Protein AF-R1G740-F1 (afdb_monomer_lite)

pLDDT: mean 79.63, std 12.84, range [33.56, 96.5]

Sequence (161 aa):
MPPRLSTLFHLSPSFDPTHRFTTSSLLSPLSLGLARALIATYGVTTIIVSLALRHQSSAAQPSPAQSFSYFSTITWWGITSYHAFAALHTLAYARTGRAPLERWWAGLQVAHSVLWSTIAVFPLLVTVIFWGVQYKPGRLDSRLGAWSDVSAFSPPTQLSG

Structure (mmCIF, N/CA/C/O backbone):
data_AF-R1G740-F1
#
_entry.id   AF-R1G740-F1
#
loop_
_atom_site.group_PDB
_atom_site.id
_atom_site.type_symbol
_atom_site.label_atom_id
_atom_site.label_alt_id
_atom_site.label_comp_id
_atom_site.label_asym_id
_atom_site.label_entity_id
_atom_site.label_seq_id
_atom_site.pdbx_PDB_ins_code
_atom_site.Cartn_x
_atom_site.Cartn_y
_atom_site.Cartn_z
_atom_site.occupancy
_atom_site.B_iso_or_equiv
_atom_site.auth_seq_id
_atom_site.auth_comp_id
_atom_site.auth_asym_id
_atom_site.auth_atom_id
_atom_site.pdbx_PDB_model_num
ATOM 1 N N . MET A 1 1 ? -2.768 30.552 23.516 1.00 48.75 1 MET A N 1
ATOM 2 C CA . MET A 1 1 ? -2.861 29.075 23.469 1.00 48.75 1 MET A CA 1
ATOM 3 C C . MET A 1 1 ? -2.804 28.673 21.999 1.00 48.75 1 MET A C 1
ATOM 5 O O . MET A 1 1 ? -3.680 29.122 21.270 1.00 48.75 1 MET A O 1
ATOM 9 N N . PRO A 1 2 ? -1.766 27.968 21.516 1.00 49.03 2 PRO A N 1
ATOM 10 C CA . PRO A 1 2 ? -1.703 27.574 20.109 1.00 49.03 2 PRO A CA 1
ATOM 11 C C . PRO A 1 2 ? -2.857 26.609 19.779 1.00 49.03 2 PRO A C 1
ATOM 13 O O . PRO A 1 2 ? -3.200 25.773 20.623 1.00 49.03 2 PRO A O 1
ATOM 16 N N . PRO A 1 3 ? -3.483 26.715 18.592 1.00 55.47 3 PRO A N 1
ATOM 17 C CA . PRO A 1 3 ? -4.541 25.799 18.191 1.00 55.47 3 PRO A CA 1
ATOM 18 C C . PRO A 1 3 ? -3.983 24.375 18.125 1.00 55.47 3 PRO A C 1
ATOM 20 O O . PRO A 1 3 ? -2.905 24.133 17.579 1.00 55.47 3 PRO A O 1
ATOM 23 N N . ARG A 1 4 ? -4.707 23.414 18.707 1.00 67.94 4 ARG A N 1
ATOM 24 C CA . ARG A 1 4 ? -4.348 21.997 18.592 1.00 67.94 4 ARG A CA 1
ATOM 25 C C . ARG A 1 4 ? -4.417 21.604 17.115 1.00 67.94 4 ARG A C 1
ATOM 27 O O . ARG A 1 4 ? -5.372 21.959 16.429 1.00 67.94 4 ARG A O 1
ATOM 34 N N . LEU A 1 5 ? -3.436 20.840 16.633 1.00 63.12 5 LEU A N 1
ATOM 35 C CA . LEU A 1 5 ? -3.386 20.359 15.242 1.00 63.12 5 LEU A CA 1
ATOM 36 C C . LEU A 1 5 ? -4.685 19.649 14.812 1.00 63.12 5 LEU A C 1
ATOM 38 O O . LEU A 1 5 ? -5.082 19.738 13.658 1.00 63.12 5 LEU A O 1
ATOM 42 N N . SER A 1 6 ? -5.396 19.013 15.747 1.00 62.47 6 SER A N 1
ATOM 43 C CA . SER A 1 6 ? -6.717 18.417 15.514 1.00 62.47 6 SER A CA 1
ATOM 44 C C . SER A 1 6 ? -7.766 19.420 15.020 1.00 62.47 6 SER A C 1
ATOM 46 O O . SER A 1 6 ? -8.587 19.076 14.177 1.00 62.47 6 SER A O 1
ATOM 48 N N . THR A 1 7 ? -7.723 20.662 15.511 1.00 66.38 7 THR A N 1
ATOM 49 C CA . THR A 1 7 ? -8.636 21.744 15.118 1.00 66.38 7 THR A CA 1
ATOM 50 C C . THR A 1 7 ? -8.270 22.307 13.744 1.00 66.38 7 THR A C 1
ATOM 52 O O . THR A 1 7 ? -9.158 22.615 12.961 1.00 66.38 7 THR A O 1
ATOM 55 N N . LEU A 1 8 ? -6.971 22.379 13.424 1.00 67.88 8 LEU A N 1
ATOM 56 C CA . LEU A 1 8 ? -6.473 22.815 12.110 1.00 67.88 8 LEU A CA 1
ATOM 57 C C . LEU A 1 8 ? -6.883 21.864 10.977 1.00 67.88 8 LEU A C 1
ATOM 59 O O . LEU A 1 8 ? -7.208 22.315 9.885 1.00 67.88 8 LEU A O 1
ATOM 63 N N . PHE A 1 9 ? -6.889 20.556 11.238 1.00 68.00 9 PHE A N 1
ATOM 64 C CA . PHE A 1 9 ? -7.250 19.540 10.244 1.00 68.00 9 PHE A CA 1
ATOM 65 C C . PHE A 1 9 ? -8.724 19.109 10.297 1.00 68.00 9 PHE A C 1
ATOM 67 O O . PHE A 1 9 ? -9.076 18.119 9.661 1.00 68.00 9 PHE A O 1
ATOM 74 N N . HIS A 1 10 ? -9.582 19.820 11.045 1.00 65.56 10 HIS A N 1
ATOM 75 C CA . HIS A 1 10 ? -10.994 19.458 11.253 1.00 65.56 10 HIS A CA 1
ATOM 76 C C . HIS A 1 10 ? -11.197 17.973 11.615 1.00 65.56 10 HIS A C 1
ATOM 78 O O . HIS A 1 10 ? -12.155 17.335 11.176 1.00 65.56 10 HIS A O 1
ATOM 84 N N . LEU A 1 11 ? -10.287 17.396 12.404 1.00 63.34 11 LEU A N 1
ATOM 85 C CA . LEU A 1 11 ? -10.436 16.017 12.854 1.00 63.34 11 LEU A CA 1
ATOM 86 C C . LEU A 1 11 ? -11.570 15.964 13.881 1.00 63.34 11 LEU A C 1
ATOM 88 O O . LEU A 1 11 ? -11.556 16.697 14.873 1.00 63.34 11 LEU A O 1
ATOM 92 N N . SER A 1 12 ? -12.556 15.099 13.639 1.00 62.38 12 SER A N 1
ATOM 93 C CA . SER A 1 12 ? -13.617 14.806 14.601 1.00 62.38 12 SER A CA 1
ATOM 94 C C . SER A 1 12 ? -13.019 14.353 15.945 1.00 62.38 12 SER A C 1
ATOM 96 O O . SER A 1 12 ? -11.930 13.775 15.966 1.00 62.38 12 SER A O 1
ATOM 98 N N . PRO A 1 13 ? -13.709 14.579 17.080 1.00 65.12 13 PRO A N 1
ATOM 99 C CA . PRO A 1 13 ? -13.201 14.214 18.407 1.00 65.12 13 PRO A CA 1
ATOM 100 C C . PRO A 1 13 ? -12.891 12.715 18.561 1.00 65.12 13 PRO A C 1
ATOM 102 O O . PRO A 1 13 ? -12.066 12.352 19.396 1.00 65.12 13 PRO A O 1
ATOM 105 N N . SER A 1 14 ? -13.495 11.857 17.733 1.00 70.88 14 SER A N 1
ATOM 106 C CA . SER A 1 14 ? -13.063 10.480 17.496 1.00 70.88 14 SER A CA 1
ATOM 107 C C . SER A 1 14 ? -12.552 10.328 16.060 1.00 70.88 14 SER A C 1
ATOM 109 O O . SER A 1 14 ? -13.261 10.600 15.091 1.00 70.88 14 SER A O 1
ATOM 111 N N . PHE A 1 15 ? -11.301 9.898 15.911 1.00 76.06 15 PHE A N 1
ATOM 112 C CA . PHE A 1 15 ? -10.733 9.550 14.613 1.00 76.06 15 PHE A CA 1
ATOM 113 C C . PHE A 1 15 ? -11.274 8.187 14.147 1.00 76.06 15 PHE A C 1
ATOM 115 O O . PHE A 1 15 ? -11.221 7.227 14.907 1.00 76.06 15 PHE A O 1
ATOM 122 N N . ASP A 1 16 ? -11.770 8.113 12.906 1.00 78.88 16 ASP A N 1
ATOM 123 C CA . ASP A 1 16 ? -12.329 6.904 12.264 1.00 78.88 16 ASP A CA 1
ATOM 124 C C . ASP A 1 16 ? -13.370 6.127 13.111 1.00 78.88 16 ASP A C 1
ATOM 126 O O . ASP A 1 16 ? -13.158 4.958 13.441 1.00 78.88 16 ASP A O 1
ATOM 130 N N . PRO A 1 17 ? -14.534 6.726 13.435 1.00 80.25 17 PRO A N 1
ATOM 131 C CA . PRO A 1 17 ? -15.569 6.066 14.243 1.00 80.25 17 PRO A CA 1
ATOM 132 C C . PRO A 1 17 ? -16.180 4.823 13.576 1.00 80.25 17 PRO A C 1
ATOM 134 O O . PRO A 1 17 ? -16.803 4.005 14.244 1.00 80.25 17 PRO A O 1
ATOM 137 N N . THR A 1 18 ? -16.019 4.681 12.260 1.00 83.25 18 THR A N 1
ATOM 138 C CA . THR A 1 18 ? -16.522 3.546 11.474 1.00 83.25 18 THR A CA 1
ATOM 139 C C . THR A 1 18 ? -15.485 2.440 11.277 1.00 83.25 18 THR A C 1
ATOM 141 O O . THR A 1 18 ? -15.773 1.467 10.586 1.00 83.25 18 THR A O 1
ATOM 144 N N . HIS A 1 19 ? -14.272 2.584 11.827 1.00 83.12 19 HIS A N 1
ATOM 145 C CA . HIS A 1 19 ? -13.147 1.663 11.621 1.00 83.12 19 HIS A CA 1
ATOM 146 C C . HIS A 1 19 ? -12.897 1.319 10.140 1.00 83.12 19 HIS A C 1
ATOM 148 O O . HIS A 1 19 ? -12.537 0.186 9.794 1.00 83.12 19 HIS A O 1
ATOM 154 N N . ARG A 1 20 ? -13.094 2.287 9.237 1.00 85.56 20 ARG A N 1
ATOM 155 C CA . ARG A 1 20 ? -13.016 2.077 7.780 1.00 85.56 20 ARG A CA 1
ATOM 156 C C . ARG A 1 20 ? -11.620 1.655 7.341 1.00 85.56 20 ARG A C 1
ATOM 158 O O . ARG A 1 20 ? -11.451 1.012 6.309 1.00 85.56 20 ARG A O 1
ATOM 165 N N . PHE A 1 21 ? -10.603 2.037 8.112 1.00 83.75 21 PHE A N 1
ATOM 166 C CA . PHE A 1 21 ? -9.227 1.702 7.785 1.00 83.75 21 PHE A CA 1
ATOM 167 C C . PHE A 1 21 ? -8.867 0.270 8.165 1.00 83.75 21 PHE A C 1
ATOM 169 O O . PHE A 1 21 ? -7.914 -0.252 7.597 1.00 83.75 21 PHE A O 1
ATOM 176 N N . THR A 1 22 ? -9.599 -0.390 9.065 1.00 85.50 22 THR A N 1
ATOM 177 C CA . THR A 1 22 ? -9.276 -1.738 9.577 1.00 85.50 22 THR A CA 1
ATOM 178 C C . THR A 1 22 ? -10.352 -2.783 9.295 1.00 85.50 22 THR A C 1
ATOM 180 O O . THR A 1 22 ? -10.137 -3.959 9.582 1.00 85.50 22 THR A O 1
ATOM 183 N N . THR A 1 23 ? -11.488 -2.392 8.721 1.00 86.25 23 THR A N 1
ATOM 184 C CA . THR A 1 23 ? -12.607 -3.294 8.422 1.00 86.25 23 THR A CA 1
ATOM 185 C C . THR A 1 23 ? -12.948 -3.297 6.933 1.00 86.25 23 THR A C 1
ATOM 187 O O . THR A 1 23 ? -12.576 -2.397 6.181 1.00 86.25 23 THR A O 1
ATOM 190 N N . SER A 1 24 ? -13.610 -4.361 6.484 1.00 85.31 24 SER A N 1
ATOM 191 C CA . SER A 1 24 ? -14.098 -4.531 5.116 1.00 85.31 24 SER A CA 1
ATOM 192 C C . SER A 1 24 ? -15.480 -5.174 5.168 1.00 85.31 24 SER A C 1
ATOM 194 O O . SER A 1 24 ? -15.753 -5.972 6.062 1.00 85.31 24 SER A O 1
ATOM 196 N N . SER A 1 25 ? -16.340 -4.851 4.202 1.00 85.88 25 SER A N 1
ATOM 197 C CA . SER A 1 25 ? -17.628 -5.530 4.025 1.00 85.88 25 SER A CA 1
ATOM 198 C C . SER A 1 25 ? -17.480 -6.959 3.494 1.00 85.88 25 SER A C 1
ATOM 200 O O . SER A 1 25 ? -18.387 -7.765 3.670 1.00 85.88 25 SER A O 1
ATOM 202 N N . LEU A 1 26 ? -16.353 -7.271 2.842 1.00 87.50 26 LEU A N 1
ATOM 203 C CA . LEU A 1 26 ? -16.119 -8.550 2.170 1.00 87.50 26 LEU A CA 1
ATOM 204 C C . LEU A 1 26 ? -15.209 -9.487 2.973 1.00 87.50 26 LEU A C 1
ATOM 206 O O . LEU A 1 26 ? -15.401 -10.699 2.963 1.00 87.50 26 LEU A O 1
ATOM 210 N N . LEU A 1 27 ? -14.193 -8.936 3.641 1.00 86.56 27 LEU A N 1
ATOM 211 C CA . LEU A 1 27 ? -13.167 -9.713 4.332 1.00 86.56 27 LEU A CA 1
ATOM 212 C C . LEU A 1 27 ? -13.256 -9.532 5.843 1.00 86.56 27 LEU A C 1
ATOM 214 O O . LEU A 1 27 ? -13.382 -8.413 6.339 1.00 86.56 27 LEU A O 1
ATOM 218 N N . SER A 1 28 ? -13.074 -10.634 6.578 1.00 91.06 28 SER A N 1
ATOM 219 C CA . SER A 1 28 ? -12.869 -10.559 8.025 1.00 91.06 28 SER A CA 1
ATOM 220 C C . SER A 1 28 ? -11.626 -9.707 8.344 1.00 91.06 28 SER A C 1
ATOM 222 O O . SER A 1 28 ? -10.671 -9.708 7.556 1.00 91.06 28 SER A O 1
ATOM 224 N N . PRO A 1 29 ? -11.571 -9.019 9.501 1.00 89.25 29 PRO A N 1
ATOM 225 C CA . PRO A 1 29 ? -10.402 -8.227 9.880 1.00 89.25 29 PRO A CA 1
ATOM 226 C C . PRO A 1 29 ? -9.098 -9.034 9.863 1.00 89.25 29 PRO A C 1
ATOM 228 O O . PRO A 1 29 ? -8.069 -8.535 9.418 1.00 89.25 29 PRO A O 1
ATOM 231 N N . LEU A 1 30 ? -9.127 -10.310 10.263 1.00 90.69 30 LEU A N 1
ATOM 232 C CA . LEU A 1 30 ? -7.941 -11.163 10.203 1.00 90.69 30 LEU A CA 1
ATOM 233 C C . LEU A 1 30 ? -7.487 -11.397 8.755 1.00 90.69 30 LEU A C 1
ATOM 235 O O . LEU A 1 30 ? -6.318 -11.178 8.439 1.00 90.69 30 LEU A O 1
ATOM 239 N N . SER A 1 31 ? -8.406 -11.788 7.868 1.00 92.44 31 SER A N 1
ATOM 240 C CA . SER A 1 31 ? -8.113 -12.022 6.447 1.00 92.44 31 SER A CA 1
ATOM 241 C C . SER A 1 31 ? -7.590 -10.756 5.765 1.00 92.44 31 SER A C 1
ATOM 243 O O . SER A 1 31 ? -6.607 -10.812 5.029 1.00 92.44 31 SER A O 1
ATOM 245 N N . LEU A 1 32 ? -8.200 -9.603 6.055 1.00 91.94 32 LEU A N 1
ATOM 246 C CA . LEU A 1 32 ? -7.760 -8.305 5.547 1.00 91.94 32 LEU A CA 1
ATOM 247 C C . LEU A 1 32 ? -6.353 -7.951 6.051 1.00 91.94 32 LEU A C 1
ATOM 249 O O . LEU A 1 32 ? -5.511 -7.496 5.276 1.00 91.94 32 LEU A O 1
ATOM 253 N N . GLY A 1 33 ? -6.084 -8.175 7.339 1.00 92.12 33 GLY A N 1
ATOM 254 C CA . GLY A 1 33 ? -4.777 -7.929 7.944 1.00 92.12 33 GLY A CA 1
ATOM 255 C C . GLY A 1 33 ? -3.680 -8.805 7.342 1.00 92.12 33 GLY A C 1
ATOM 256 O O . GLY A 1 33 ? -2.605 -8.297 7.024 1.00 92.12 33 GLY A O 1
ATOM 257 N N . LEU A 1 34 ? -3.966 -10.089 7.114 1.00 94.00 34 LEU A N 1
ATOM 258 C CA . LEU A 1 34 ? -3.044 -11.020 6.459 1.00 94.00 34 LEU A CA 1
ATOM 259 C C . LEU A 1 34 ? -2.805 -10.654 4.992 1.00 94.00 34 LEU A C 1
ATOM 261 O O . LEU A 1 34 ? -1.656 -10.633 4.563 1.00 94.00 34 LEU A O 1
ATOM 265 N N . ALA A 1 35 ? -3.845 -10.296 4.236 1.00 94.00 35 ALA A N 1
ATOM 266 C CA . ALA A 1 35 ? -3.692 -9.850 2.851 1.00 94.00 35 ALA A CA 1
ATOM 267 C C . ALA A 1 35 ? -2.791 -8.608 2.752 1.00 94.00 35 ALA A C 1
ATOM 269 O O . ALA A 1 35 ? -1.880 -8.552 1.927 1.00 94.00 35 ALA A O 1
ATOM 270 N N . ARG A 1 36 ? -2.988 -7.630 3.645 1.00 94.19 36 ARG A N 1
ATOM 271 C CA . ARG A 1 36 ? -2.126 -6.443 3.725 1.00 94.19 36 ARG A CA 1
ATOM 272 C C . ARG A 1 36 ? -0.691 -6.805 4.105 1.00 94.19 36 ARG A C 1
ATOM 274 O O . ARG A 1 36 ? 0.231 -6.250 3.516 1.00 94.19 36 ARG A O 1
ATOM 281 N N . ALA A 1 37 ? -0.503 -7.741 5.036 1.00 95.38 37 ALA A N 1
ATOM 282 C CA . ALA A 1 37 ? 0.823 -8.221 5.416 1.00 95.38 37 ALA A CA 1
ATOM 283 C C . ALA A 1 37 ? 1.533 -8.900 4.237 1.00 95.38 37 ALA A C 1
ATOM 285 O O . ALA A 1 37 ? 2.688 -8.587 3.978 1.00 95.38 37 ALA A O 1
ATOM 286 N N . LEU A 1 38 ? 0.836 -9.750 3.477 1.00 96.50 38 LEU A N 1
ATOM 287 C CA . LEU A 1 38 ? 1.381 -10.407 2.284 1.00 96.50 38 LEU A CA 1
ATOM 288 C C . LEU A 1 38 ? 1.833 -9.391 1.228 1.00 96.50 38 LEU A C 1
ATOM 290 O O . LEU A 1 38 ? 2.945 -9.501 0.712 1.00 96.50 38 LEU A O 1
ATOM 294 N N . ILE A 1 39 ? 1.009 -8.375 0.948 1.00 92.62 39 ILE A N 1
ATOM 295 C CA . ILE A 1 39 ? 1.363 -7.293 0.015 1.00 92.62 39 ILE A CA 1
ATOM 296 C C . ILE A 1 39 ? 2.589 -6.525 0.522 1.00 92.62 39 ILE A C 1
ATOM 298 O O . ILE A 1 39 ? 3.512 -6.264 -0.248 1.00 92.62 39 ILE A O 1
ATOM 302 N N . ALA A 1 40 ? 2.634 -6.195 1.815 1.00 95.12 40 ALA A N 1
ATOM 303 C CA . ALA A 1 40 ? 3.774 -5.505 2.413 1.00 95.12 40 ALA A CA 1
ATOM 304 C C . ALA A 1 40 ? 5.060 -6.338 2.322 1.00 95.12 40 ALA A C 1
ATOM 306 O O . ALA A 1 40 ? 6.100 -5.816 1.924 1.00 95.12 40 ALA A O 1
ATOM 307 N N . THR A 1 41 ? 4.991 -7.634 2.638 1.00 96.31 41 THR A N 1
ATOM 308 C CA . THR A 1 41 ? 6.124 -8.558 2.512 1.00 96.31 41 THR A CA 1
ATOM 309 C C . THR A 1 41 ? 6.621 -8.603 1.074 1.00 96.31 41 THR A C 1
ATOM 311 O O . THR A 1 41 ? 7.813 -8.420 0.846 1.00 96.31 41 THR A O 1
ATOM 314 N N . TYR A 1 42 ? 5.722 -8.755 0.102 1.00 93.3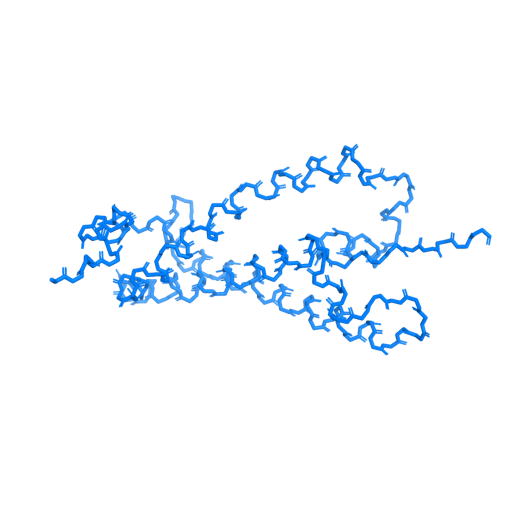8 42 TYR A N 1
ATOM 315 C CA . TYR A 1 42 ? 6.081 -8.725 -1.314 1.00 93.38 42 TYR A CA 1
ATOM 316 C C . TYR A 1 42 ? 6.744 -7.403 -1.730 1.00 93.38 42 TYR A C 1
ATOM 318 O O . TYR A 1 42 ? 7.764 -7.410 -2.426 1.00 93.38 42 TYR A O 1
ATOM 326 N N . GLY A 1 43 ? 6.204 -6.270 -1.275 1.00 92.62 43 GLY A N 1
ATOM 327 C CA . GLY A 1 43 ? 6.765 -4.943 -1.527 1.00 92.62 43 GLY A CA 1
ATOM 328 C C . GLY A 1 43 ? 8.188 -4.797 -0.985 1.00 92.62 43 GLY A C 1
ATOM 329 O O . GLY A 1 43 ? 9.088 -4.388 -1.721 1.00 92.62 43 GLY A O 1
ATOM 330 N N . VAL A 1 44 ? 8.419 -5.220 0.262 1.00 93.81 44 VAL A N 1
ATOM 331 C CA . VAL A 1 44 ? 9.748 -5.219 0.898 1.00 93.81 44 VAL A CA 1
ATOM 332 C C . VAL A 1 44 ? 10.714 -6.149 0.164 1.00 93.81 44 VAL A C 1
ATOM 334 O O . VAL A 1 44 ? 11.829 -5.737 -0.154 1.00 93.81 44 VAL A O 1
ATOM 337 N N . THR A 1 45 ? 10.294 -7.376 -0.160 1.00 93.25 45 THR A N 1
ATOM 338 C CA . THR A 1 45 ? 11.112 -8.314 -0.943 1.00 93.25 45 THR A CA 1
ATOM 339 C C . THR A 1 45 ? 11.504 -7.703 -2.284 1.00 93.25 45 THR A C 1
ATOM 341 O O . THR A 1 45 ? 12.669 -7.760 -2.663 1.00 93.25 45 THR A O 1
ATOM 344 N N . THR A 1 46 ? 10.568 -7.050 -2.970 1.00 90.12 46 THR A N 1
ATOM 345 C CA . THR A 1 46 ? 10.827 -6.373 -4.245 1.00 90.12 46 THR A CA 1
ATOM 346 C C . THR A 1 46 ? 11.848 -5.247 -4.097 1.00 90.12 46 THR A C 1
ATOM 348 O O . THR A 1 46 ? 12.747 -5.144 -4.931 1.00 90.12 46 THR A O 1
ATOM 351 N N . ILE A 1 47 ? 11.761 -4.433 -3.039 1.00 89.00 47 ILE A N 1
ATOM 352 C CA . ILE A 1 47 ? 12.739 -3.369 -2.756 1.00 89.00 47 ILE A CA 1
ATOM 353 C C . ILE A 1 47 ? 14.139 -3.966 -2.573 1.00 89.00 47 ILE A C 1
ATOM 355 O O . ILE A 1 47 ? 15.092 -3.499 -3.199 1.00 89.00 47 ILE A O 1
ATOM 359 N N . ILE A 1 48 ? 14.259 -5.022 -1.761 1.00 89.56 48 ILE A N 1
ATOM 360 C CA . ILE A 1 48 ? 15.538 -5.689 -1.480 1.00 89.56 48 ILE A CA 1
ATOM 361 C C . ILE A 1 48 ? 16.120 -6.305 -2.755 1.00 89.56 48 ILE A C 1
ATOM 363 O O . ILE A 1 48 ? 17.276 -6.048 -3.087 1.00 89.56 48 ILE A O 1
ATOM 367 N N . VAL A 1 49 ? 15.319 -7.075 -3.498 1.00 87.00 49 VAL A N 1
ATOM 368 C CA . VAL A 1 49 ? 15.742 -7.715 -4.753 1.00 87.00 49 VAL A CA 1
ATOM 369 C C . VAL A 1 49 ? 16.154 -6.661 -5.779 1.00 87.00 49 VAL A C 1
ATOM 371 O O . VAL A 1 49 ? 17.216 -6.778 -6.383 1.00 87.00 49 VAL A O 1
ATOM 374 N N . SER A 1 50 ? 15.376 -5.589 -5.928 1.00 82.12 50 SER A N 1
ATOM 375 C CA . SER A 1 50 ? 15.690 -4.490 -6.848 1.00 82.12 50 SER A CA 1
ATOM 376 C C . SER A 1 50 ? 17.008 -3.805 -6.497 1.00 82.12 50 SER A C 1
ATOM 378 O O . SER A 1 50 ? 17.789 -3.481 -7.390 1.00 82.12 50 SER A O 1
ATOM 380 N N . LEU A 1 51 ? 17.283 -3.583 -5.210 1.00 81.75 51 LEU A N 1
ATOM 381 C CA . LEU A 1 51 ? 18.543 -2.991 -4.766 1.00 81.75 51 LEU A CA 1
ATOM 382 C C . LEU A 1 51 ? 19.726 -3.946 -4.999 1.00 81.75 51 LEU A C 1
ATOM 384 O O . LEU A 1 51 ? 20.773 -3.518 -5.487 1.00 81.75 51 LEU A O 1
ATOM 388 N N . ALA A 1 52 ? 19.541 -5.239 -4.724 1.00 83.25 52 ALA A N 1
ATOM 389 C CA . ALA A 1 52 ? 20.556 -6.268 -4.941 1.00 83.25 52 ALA A CA 1
ATOM 390 C C . ALA A 1 52 ? 20.907 -6.449 -6.429 1.00 83.25 52 ALA A C 1
ATOM 392 O O . ALA A 1 52 ? 22.082 -6.602 -6.768 1.00 83.25 52 ALA A O 1
ATOM 393 N N . LEU A 1 53 ? 19.916 -6.402 -7.325 1.00 79.19 53 LEU A N 1
ATOM 394 C CA . LEU A 1 53 ? 20.131 -6.484 -8.776 1.00 79.19 53 LEU A CA 1
ATOM 395 C C . LEU A 1 53 ? 20.864 -5.248 -9.320 1.00 79.19 53 LEU A C 1
ATOM 397 O O . LEU A 1 53 ? 21.726 -5.376 -10.191 1.00 79.19 53 LEU A O 1
ATOM 401 N N . ARG A 1 54 ? 20.587 -4.053 -8.775 1.00 74.62 54 ARG A N 1
ATOM 402 C CA . ARG A 1 54 ? 21.314 -2.818 -9.132 1.00 74.62 54 ARG A CA 1
ATOM 403 C C . ARG A 1 54 ? 22.780 -2.889 -8.736 1.00 74.62 54 ARG A C 1
ATOM 405 O O . ARG A 1 54 ? 23.627 -2.518 -9.534 1.00 74.62 54 ARG A O 1
ATOM 412 N N . HIS A 1 55 ? 23.072 -3.393 -7.538 1.00 72.12 55 HIS A N 1
ATOM 413 C CA . HIS A 1 55 ? 24.445 -3.525 -7.049 1.00 72.12 55 HIS A CA 1
ATOM 414 C C . HIS A 1 55 ? 25.301 -4.462 -7.920 1.00 72.12 55 HIS A C 1
ATOM 416 O O . HIS A 1 55 ? 26.499 -4.249 -8.067 1.00 72.12 55 HIS A O 1
ATOM 422 N N . GLN A 1 56 ? 24.697 -5.499 -8.507 1.00 72.31 56 GLN A N 1
ATOM 423 C CA . GLN A 1 56 ? 25.392 -6.460 -9.374 1.00 72.31 56 GLN A CA 1
ATOM 424 C C . GLN A 1 56 ? 25.594 -5.954 -10.812 1.00 72.31 56 GLN A C 1
ATOM 426 O O . GLN A 1 56 ? 26.413 -6.500 -11.546 1.00 72.31 56 GLN A O 1
ATOM 431 N N . SER A 1 57 ? 24.860 -4.920 -11.227 1.00 68.19 57 SER A N 1
ATOM 432 C CA . SER A 1 57 ? 24.902 -4.399 -12.594 1.00 68.19 57 SER A CA 1
ATOM 433 C C . SER A 1 57 ? 26.021 -3.361 -12.735 1.00 68.19 57 SER A C 1
ATOM 435 O O . SER A 1 57 ? 25.915 -2.257 -12.212 1.00 68.19 57 SER A O 1
ATOM 437 N N . SER A 1 58 ? 27.089 -3.681 -13.471 1.00 56.25 58 SER A N 1
ATOM 438 C CA . SER A 1 58 ? 28.274 -2.816 -13.647 1.00 56.25 58 SER A CA 1
ATOM 439 C C . SER A 1 58 ? 28.068 -1.608 -14.582 1.00 56.25 58 SER A C 1
ATOM 441 O O . SER A 1 58 ? 29.019 -0.878 -14.848 1.00 56.25 58 SER A O 1
ATOM 443 N N . ALA A 1 59 ? 26.859 -1.393 -15.115 1.00 56.69 59 ALA A N 1
ATOM 444 C CA . ALA A 1 59 ? 26.589 -0.396 -16.152 1.00 56.69 59 ALA A CA 1
ATOM 445 C C . ALA A 1 59 ? 25.286 0.389 -15.916 1.00 56.69 59 ALA A C 1
ATOM 447 O O . ALA A 1 59 ? 24.265 -0.189 -15.550 1.00 56.69 59 ALA A O 1
ATOM 448 N N . ALA A 1 60 ? 25.348 1.702 -16.184 1.00 60.03 60 ALA A N 1
ATOM 449 C CA . ALA A 1 60 ? 24.266 2.650 -16.509 1.00 60.03 60 ALA A CA 1
ATOM 450 C C . ALA A 1 60 ? 22.998 2.704 -15.625 1.00 60.03 60 ALA A C 1
ATOM 452 O O . ALA A 1 60 ? 22.025 3.358 -16.004 1.00 60.03 60 ALA A O 1
ATOM 453 N N . GLN A 1 61 ? 22.978 2.069 -14.452 1.00 67.19 61 GLN A N 1
ATOM 454 C CA . GLN A 1 61 ? 21.837 2.163 -13.545 1.00 67.19 61 GLN A CA 1
ATOM 455 C C . GLN A 1 61 ? 21.879 3.467 -12.738 1.00 67.19 61 GLN A C 1
ATOM 457 O O . GLN A 1 61 ? 22.941 3.828 -12.224 1.00 67.19 61 GLN A O 1
ATOM 462 N N . PRO A 1 62 ? 20.740 4.169 -12.573 1.00 68.12 62 PRO A N 1
ATOM 463 C CA . PRO A 1 62 ? 20.679 5.326 -11.699 1.00 68.12 62 PRO A CA 1
ATOM 464 C C . PRO A 1 62 ? 21.053 4.900 -10.279 1.00 68.12 62 PRO A C 1
ATOM 466 O O . PRO A 1 62 ? 20.626 3.843 -9.796 1.00 68.12 62 PRO A O 1
ATOM 469 N N . SER A 1 63 ? 21.837 5.738 -9.603 1.00 74.81 63 SER A N 1
ATOM 470 C CA . SER A 1 63 ? 22.196 5.532 -8.202 1.00 74.81 63 SER A CA 1
ATOM 471 C C . SER A 1 63 ? 20.934 5.381 -7.336 1.00 74.81 63 SER A C 1
ATOM 473 O O . SER A 1 63 ? 19.846 5.827 -7.730 1.00 74.81 63 SER A O 1
ATOM 475 N N . PRO A 1 64 ? 21.028 4.785 -6.132 1.00 73.94 64 PRO A N 1
ATOM 476 C CA . PRO A 1 64 ? 19.882 4.695 -5.229 1.00 73.94 64 PRO A CA 1
ATOM 477 C C . PRO A 1 64 ? 19.213 6.055 -4.994 1.00 73.94 64 PRO A C 1
ATOM 479 O O . PRO A 1 64 ? 17.991 6.144 -5.024 1.00 73.94 64 PRO A O 1
ATOM 482 N N . ALA A 1 65 ? 20.005 7.125 -4.867 1.00 77.31 65 ALA A N 1
ATOM 483 C CA . ALA A 1 65 ? 19.503 8.490 -4.727 1.00 77.31 65 ALA A CA 1
ATOM 484 C C . ALA A 1 65 ? 18.757 8.978 -5.982 1.00 77.31 65 ALA A C 1
ATOM 486 O O . ALA A 1 65 ? 17.646 9.488 -5.870 1.00 77.31 65 ALA A O 1
ATOM 487 N N . GLN A 1 66 ? 19.316 8.766 -7.179 1.00 79.12 66 GLN A N 1
ATOM 488 C CA . GLN A 1 66 ? 18.657 9.123 -8.445 1.00 79.12 66 GLN A CA 1
ATOM 489 C C . GLN A 1 66 ? 17.353 8.344 -8.656 1.00 79.12 66 GLN A C 1
ATOM 491 O O . GLN A 1 66 ? 16.402 8.852 -9.244 1.00 79.12 66 GLN A O 1
ATOM 496 N N . SER A 1 67 ? 17.278 7.118 -8.135 1.00 76.69 67 SER A N 1
ATOM 497 C CA . SER A 1 67 ? 16.089 6.278 -8.266 1.00 76.69 67 SER A CA 1
ATOM 498 C C . SER A 1 67 ? 14.866 6.858 -7.542 1.00 76.69 67 SER A C 1
ATOM 500 O O . SER A 1 67 ? 13.742 6.604 -7.975 1.00 76.69 67 SER A O 1
ATOM 502 N N . PHE A 1 68 ? 15.059 7.665 -6.490 1.00 80.94 68 PHE A N 1
ATOM 503 C CA . PHE A 1 68 ? 13.968 8.345 -5.776 1.00 80.94 68 PHE A CA 1
ATOM 504 C C . PHE A 1 68 ? 13.312 9.472 -6.584 1.00 80.94 68 PHE A C 1
ATOM 506 O O . PHE A 1 68 ? 12.213 9.896 -6.242 1.00 80.94 68 PHE A O 1
ATOM 513 N N . SER A 1 69 ? 13.930 9.936 -7.672 1.00 82.31 69 SER A N 1
ATOM 514 C CA . SER A 1 69 ? 13.295 10.905 -8.573 1.00 82.31 69 SER A CA 1
ATOM 515 C C . SER A 1 69 ? 12.215 10.270 -9.454 1.00 82.31 69 SER A C 1
ATOM 517 O O . SER A 1 69 ? 11.360 10.983 -9.978 1.00 82.31 69 SER A O 1
ATOM 519 N N . TYR A 1 70 ? 12.210 8.941 -9.614 1.00 78.50 70 TYR A N 1
ATOM 520 C CA . TYR A 1 70 ? 11.160 8.261 -10.366 1.00 78.50 70 TYR A CA 1
ATOM 521 C C . TYR A 1 70 ? 9.899 8.109 -9.525 1.00 78.50 70 TYR A C 1
ATOM 523 O O . TYR A 1 70 ? 9.914 7.508 -8.448 1.00 78.50 70 TYR A O 1
ATOM 531 N N . PHE A 1 71 ? 8.783 8.567 -10.089 1.00 76.81 71 PHE A N 1
ATOM 532 C CA . PHE A 1 71 ? 7.459 8.449 -9.486 1.00 76.81 71 PHE A CA 1
ATOM 533 C C . PHE A 1 71 ? 7.119 7.009 -9.069 1.00 76.81 71 PHE A C 1
ATOM 535 O O . PHE A 1 71 ? 6.580 6.790 -7.984 1.00 76.81 71 PHE A O 1
ATOM 542 N N . SER A 1 72 ? 7.483 6.017 -9.885 1.00 78.19 72 SER A N 1
ATOM 543 C CA . SER A 1 72 ? 7.231 4.606 -9.581 1.00 78.19 72 SER A CA 1
ATOM 544 C C . SER A 1 72 ? 7.974 4.141 -8.329 1.00 78.19 72 SER A C 1
ATOM 546 O O . SER A 1 72 ? 7.386 3.442 -7.509 1.00 78.19 72 SER A O 1
ATOM 548 N N . THR A 1 73 ? 9.223 4.579 -8.126 1.00 82.25 73 THR A N 1
ATOM 549 C CA . THR A 1 73 ? 10.012 4.226 -6.937 1.00 82.25 73 THR A CA 1
ATOM 550 C C . THR A 1 73 ? 9.354 4.770 -5.673 1.00 82.25 73 THR A C 1
ATOM 552 O O . THR A 1 73 ? 9.061 4.005 -4.757 1.00 82.25 73 THR A O 1
ATOM 555 N N . ILE A 1 74 ? 9.074 6.077 -5.615 1.00 83.00 74 ILE A N 1
ATOM 556 C CA . ILE A 1 74 ? 8.454 6.690 -4.426 1.00 83.00 74 ILE A CA 1
ATOM 557 C C . ILE A 1 74 ? 7.049 6.140 -4.165 1.00 83.00 74 ILE A C 1
ATOM 559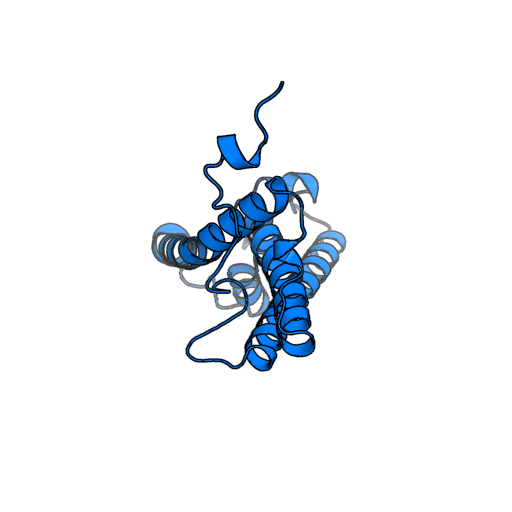 O O . ILE A 1 74 ? 6.682 5.915 -3.012 1.00 83.00 74 ILE A O 1
ATOM 563 N N . THR A 1 75 ? 6.291 5.844 -5.223 1.00 83.94 75 THR A N 1
ATOM 564 C CA . THR A 1 75 ? 4.971 5.212 -5.115 1.00 83.94 75 THR A CA 1
ATOM 565 C C . THR A 1 75 ? 5.080 3.817 -4.516 1.00 83.94 75 THR A C 1
ATOM 567 O O . THR A 1 75 ? 4.321 3.483 -3.608 1.00 83.94 75 THR A O 1
ATOM 570 N N . TRP A 1 76 ? 6.056 3.021 -4.951 1.00 86.12 76 TRP A N 1
ATOM 571 C CA . TRP A 1 76 ? 6.270 1.676 -4.424 1.00 86.12 76 TRP A CA 1
ATOM 572 C C . TRP A 1 76 ? 6.623 1.672 -2.938 1.00 86.12 76 TRP A C 1
ATOM 574 O O . TRP A 1 76 ? 6.044 0.911 -2.157 1.00 86.12 76 TRP A O 1
ATOM 584 N N . TRP A 1 77 ? 7.518 2.573 -2.524 1.00 87.88 77 TRP A N 1
ATOM 585 C CA . TRP A 1 77 ? 7.842 2.790 -1.112 1.00 87.88 77 TRP A CA 1
ATOM 586 C C . TRP A 1 77 ? 6.613 3.208 -0.300 1.00 87.88 77 TRP A C 1
ATOM 588 O O . TRP A 1 77 ? 6.400 2.687 0.799 1.00 87.88 77 TRP A O 1
ATOM 598 N N . GLY A 1 78 ? 5.784 4.102 -0.847 1.00 87.19 78 GLY A N 1
ATOM 599 C CA . GLY A 1 78 ? 4.547 4.567 -0.219 1.00 87.19 78 GLY A CA 1
ATOM 600 C C . GLY A 1 78 ? 3.524 3.447 -0.014 1.00 87.19 78 GLY A C 1
ATOM 601 O O . GLY A 1 78 ? 3.060 3.240 1.108 1.00 87.19 78 GLY A O 1
ATOM 602 N N . ILE A 1 79 ? 3.222 2.684 -1.070 1.00 88.31 79 ILE A N 1
ATOM 603 C CA . ILE A 1 79 ? 2.283 1.550 -1.035 1.00 88.31 79 ILE A CA 1
ATOM 604 C C . ILE A 1 79 ? 2.769 0.479 -0.054 1.00 88.31 79 ILE A C 1
ATOM 606 O O . ILE A 1 79 ? 2.000 0.019 0.793 1.00 88.31 79 ILE A O 1
ATOM 610 N N . THR A 1 80 ? 4.053 0.119 -0.127 1.00 91.31 80 THR A N 1
ATOM 611 C CA . THR A 1 80 ? 4.659 -0.886 0.759 1.00 91.31 80 THR A CA 1
ATOM 612 C C . THR A 1 80 ? 4.562 -0.457 2.223 1.00 91.31 80 THR A C 1
ATOM 614 O O . THR A 1 80 ? 4.081 -1.217 3.066 1.00 91.31 80 THR A O 1
ATOM 617 N N . SER A 1 81 ? 4.956 0.785 2.522 1.00 90.31 81 SER A N 1
ATOM 618 C CA . SER A 1 81 ? 4.890 1.345 3.877 1.00 90.31 81 SER A CA 1
ATOM 619 C C . SER A 1 81 ? 3.459 1.373 4.402 1.00 90.31 81 SER A C 1
ATOM 621 O O . SER A 1 81 ? 3.203 0.924 5.520 1.00 90.31 81 SER A O 1
ATOM 623 N N . TYR A 1 82 ? 2.505 1.843 3.596 1.00 91.19 82 TYR A N 1
ATOM 624 C CA . TYR A 1 82 ? 1.102 1.845 3.993 1.00 91.19 82 TYR A CA 1
ATOM 625 C C . TYR A 1 82 ? 0.609 0.443 4.321 1.00 91.19 82 TYR A C 1
ATOM 627 O O . TYR A 1 82 ? 0.025 0.257 5.384 1.00 91.19 82 TYR A O 1
ATOM 635 N N . HIS A 1 83 ? 0.835 -0.541 3.445 1.00 92.69 83 HIS A N 1
ATOM 636 C CA . HIS A 1 83 ? 0.335 -1.893 3.676 1.00 92.69 83 HIS A CA 1
ATOM 637 C C . HIS A 1 83 ? 0.943 -2.513 4.935 1.00 92.69 83 HIS A C 1
ATOM 639 O O . HIS A 1 83 ? 0.229 -3.212 5.652 1.00 92.69 83 HIS A O 1
ATOM 645 N N . ALA A 1 84 ? 2.197 -2.190 5.267 1.00 92.75 84 ALA A N 1
ATOM 646 C CA . ALA A 1 84 ? 2.817 -2.604 6.522 1.00 92.75 84 ALA A CA 1
ATOM 647 C C . ALA A 1 84 ? 2.093 -2.009 7.746 1.00 92.75 84 ALA A C 1
ATOM 649 O O . ALA A 1 84 ? 1.644 -2.752 8.622 1.00 92.75 84 ALA A O 1
ATOM 650 N N . PHE A 1 85 ? 1.902 -0.685 7.795 1.00 90.75 85 PHE A N 1
ATOM 651 C CA . PHE A 1 85 ? 1.191 -0.037 8.907 1.00 90.75 85 PHE A CA 1
ATOM 652 C C . PHE A 1 85 ? -0.280 -0.458 8.977 1.00 90.75 85 PHE A C 1
ATOM 654 O O . PHE A 1 85 ? -0.796 -0.782 10.046 1.00 90.75 85 PHE A O 1
ATOM 661 N N . ALA A 1 86 ? -0.954 -0.517 7.832 1.00 91.00 86 ALA A N 1
ATOM 662 C CA . ALA A 1 86 ? -2.334 -0.955 7.725 1.00 91.00 86 ALA A CA 1
ATOM 663 C C . ALA A 1 86 ? -2.490 -2.406 8.203 1.00 91.00 86 ALA A C 1
ATOM 665 O O . ALA A 1 86 ? -3.434 -2.691 8.940 1.00 91.00 86 ALA A O 1
ATOM 666 N N . ALA A 1 87 ? -1.566 -3.313 7.864 1.00 92.69 87 ALA A N 1
ATOM 667 C CA . ALA A 1 87 ? -1.556 -4.680 8.383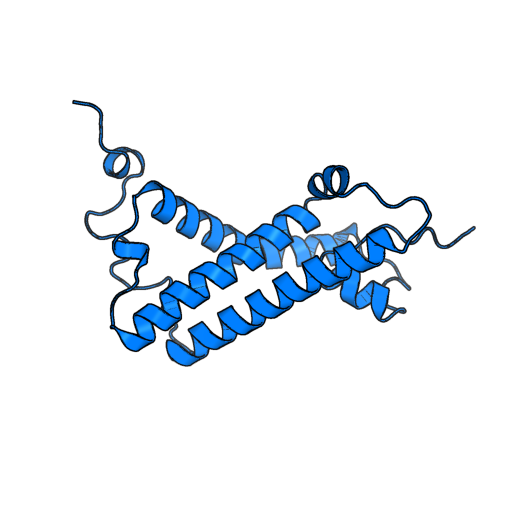 1.00 92.69 87 ALA A CA 1
ATOM 668 C C . ALA A 1 87 ? -1.417 -4.702 9.909 1.00 92.69 87 ALA A C 1
ATOM 670 O O . ALA A 1 87 ? -2.225 -5.344 10.578 1.00 92.69 87 ALA A O 1
ATOM 671 N N . LEU A 1 88 ? -0.463 -3.950 10.472 1.00 91.69 88 LEU A N 1
ATOM 672 C CA . LEU A 1 88 ? -0.277 -3.848 11.924 1.00 91.69 88 LEU A CA 1
ATOM 673 C C . LEU A 1 88 ? -1.552 -3.372 12.626 1.00 91.69 88 LEU A C 1
ATOM 675 O O . LEU A 1 88 ? -2.001 -4.003 13.583 1.00 91.69 88 LEU A O 1
ATOM 679 N N . HIS A 1 89 ? -2.173 -2.300 12.129 1.00 90.25 89 HIS A N 1
ATOM 680 C CA . HIS A 1 89 ? -3.402 -1.769 12.716 1.00 90.25 89 HIS A CA 1
ATOM 681 C C . HIS A 1 89 ? -4.573 -2.740 12.596 1.00 90.25 89 HIS A C 1
ATOM 683 O O . HIS A 1 89 ? -5.331 -2.909 13.549 1.00 90.25 89 HIS A O 1
ATOM 689 N N . THR A 1 90 ? -4.692 -3.412 11.455 1.00 90.69 90 THR A N 1
ATOM 690 C CA . THR A 1 90 ? -5.782 -4.358 11.192 1.00 90.69 90 THR A CA 1
ATOM 691 C C . THR A 1 90 ? -5.648 -5.616 12.037 1.00 90.69 90 THR A C 1
ATOM 693 O O . THR A 1 90 ? -6.626 -6.071 12.618 1.00 90.69 90 THR A O 1
ATOM 696 N N . LEU A 1 91 ? -4.437 -6.159 12.167 1.00 91.38 91 LEU A N 1
ATOM 697 C CA . LEU A 1 91 ? -4.177 -7.335 12.997 1.00 91.38 91 LEU A CA 1
ATOM 698 C C . LEU A 1 91 ? -4.297 -7.010 14.490 1.00 91.38 91 LEU A C 1
ATOM 700 O O . LEU A 1 91 ? -4.791 -7.831 15.259 1.00 91.38 91 LEU A O 1
ATOM 704 N N . ALA A 1 92 ? -3.883 -5.815 14.917 1.00 89.88 92 ALA A N 1
ATOM 705 C CA . ALA A 1 92 ? -4.120 -5.351 16.281 1.00 89.88 92 ALA A CA 1
ATOM 706 C C . ALA A 1 92 ? -5.622 -5.185 16.565 1.00 89.88 92 ALA A C 1
ATOM 708 O O . ALA A 1 92 ? -6.099 -5.646 17.605 1.00 89.88 92 ALA A O 1
ATOM 709 N N . TYR A 1 93 ? -6.375 -4.617 15.619 1.00 90.19 93 TYR A N 1
ATOM 710 C CA . TYR A 1 93 ? -7.831 -4.516 15.699 1.00 90.19 93 TYR A CA 1
ATOM 711 C C . TYR A 1 93 ? -8.490 -5.901 15.751 1.00 90.19 93 TYR A C 1
ATOM 713 O O . TYR A 1 93 ? -9.313 -6.145 16.624 1.00 90.19 93 TYR A O 1
ATOM 721 N N . ALA A 1 94 ? -8.063 -6.849 14.914 1.00 90.06 94 ALA A N 1
ATOM 722 C CA . ALA A 1 94 ? -8.583 -8.218 14.914 1.00 90.06 94 ALA A CA 1
ATOM 723 C C . ALA A 1 94 ? -8.384 -8.944 16.258 1.00 90.06 94 ALA A C 1
ATOM 725 O O . ALA A 1 94 ? -9.182 -9.808 16.606 1.00 90.06 94 ALA A O 1
ATOM 726 N N . ARG A 1 95 ? -7.335 -8.599 17.021 1.00 88.94 95 ARG A N 1
ATOM 727 C CA . ARG A 1 95 ? -7.056 -9.194 18.341 1.00 88.94 95 ARG A CA 1
ATOM 728 C C . ARG A 1 95 ? -7.729 -8.470 19.505 1.00 88.94 95 ARG A C 1
ATOM 730 O O . ARG A 1 95 ? -8.075 -9.109 20.488 1.00 88.94 95 ARG A O 1
ATOM 737 N N . THR A 1 96 ? -7.838 -7.145 19.435 1.00 87.44 96 THR A N 1
ATOM 738 C CA . THR A 1 96 ? -8.204 -6.300 20.592 1.00 87.44 96 THR A CA 1
ATOM 739 C C . THR A 1 96 ? -9.510 -5.527 20.417 1.00 87.44 96 THR A C 1
ATOM 741 O O . THR A 1 96 ? -9.970 -4.888 21.360 1.00 87.44 96 THR A O 1
ATOM 744 N N . GLY A 1 97 ? -10.088 -5.533 19.215 1.00 84.00 97 GLY A N 1
ATOM 745 C CA . GLY A 1 97 ? -11.263 -4.740 18.847 1.00 84.00 97 GLY A CA 1
ATOM 746 C C . GLY A 1 97 ? -11.009 -3.232 18.748 1.00 84.00 97 GLY A C 1
ATOM 747 O O . GLY A 1 97 ? -11.957 -2.475 18.571 1.00 84.00 97 GLY A O 1
ATOM 748 N N . ARG A 1 98 ? -9.758 -2.770 18.882 1.00 82.69 98 ARG A N 1
ATOM 749 C CA . ARG A 1 98 ? -9.389 -1.346 18.816 1.00 82.69 98 ARG A CA 1
ATOM 750 C C . ARG A 1 98 ? -8.181 -1.137 17.916 1.00 82.69 98 ARG A C 1
ATOM 752 O O . ARG A 1 98 ? -7.193 -1.868 18.018 1.00 82.69 98 ARG A O 1
ATOM 759 N N . ALA A 1 99 ? -8.238 -0.140 17.037 1.00 81.25 99 ALA A N 1
ATOM 760 C CA . ALA A 1 99 ? -7.130 0.146 16.138 1.00 81.25 99 ALA A CA 1
ATOM 761 C C . ALA A 1 99 ? -6.093 1.025 16.866 1.00 81.25 99 ALA A C 1
ATOM 763 O O . ALA A 1 99 ? -6.445 2.087 17.378 1.00 81.25 99 ALA A O 1
ATOM 764 N N . PRO A 1 100 ? -4.793 0.663 16.893 1.00 81.25 100 PRO A N 1
ATOM 765 C CA . PRO A 1 100 ? -3.761 1.484 17.537 1.00 81.25 100 PRO A CA 1
ATOM 766 C C . PRO A 1 100 ? -3.676 2.918 16.994 1.00 81.25 100 PRO A C 1
ATOM 768 O O . PRO A 1 100 ? -3.267 3.823 17.717 1.00 81.25 100 PRO A O 1
ATOM 771 N N . LEU A 1 101 ? -4.086 3.119 15.736 1.00 81.62 101 LEU A N 1
ATOM 772 C CA . LEU A 1 101 ? -4.091 4.408 15.045 1.00 81.62 101 LEU A CA 1
ATOM 773 C C . LEU A 1 101 ? -4.957 5.465 15.757 1.00 81.62 101 LEU A C 1
ATOM 775 O O . LEU A 1 101 ? -4.626 6.649 15.733 1.00 81.62 101 LEU A O 1
ATOM 779 N N . GLU A 1 102 ? -6.003 5.042 16.475 1.00 78.81 102 GLU A N 1
ATOM 780 C CA . GLU A 1 102 ? -6.868 5.922 17.279 1.00 78.81 102 GLU A CA 1
ATOM 781 C C . GLU A 1 102 ? -6.103 6.634 18.407 1.00 78.81 102 GLU A C 1
ATOM 783 O O . GLU A 1 102 ? -6.513 7.697 18.863 1.00 78.81 102 GLU A O 1
ATOM 788 N N . ARG A 1 103 ? -4.973 6.066 18.850 1.00 79.94 103 ARG A N 1
ATOM 789 C CA . ARG A 1 103 ? -4.148 6.598 19.949 1.00 79.94 103 ARG A CA 1
ATOM 790 C C . ARG A 1 103 ? -2.949 7.411 19.473 1.00 79.94 103 ARG A C 1
ATOM 792 O O . ARG A 1 103 ? -2.225 7.968 20.293 1.00 79.94 103 ARG A O 1
ATOM 799 N N . TRP A 1 104 ? -2.681 7.422 18.172 1.00 82.31 104 TRP A N 1
ATOM 800 C CA . TRP A 1 104 ? -1.542 8.140 17.611 1.00 82.31 104 TRP A CA 1
ATOM 801 C C . TRP A 1 104 ? -1.810 9.647 17.572 1.00 82.31 104 TRP A C 1
ATOM 803 O O . TRP A 1 104 ? -2.956 10.088 17.543 1.00 82.31 104 TRP A O 1
ATOM 813 N N . TRP A 1 105 ? -0.748 10.458 17.556 1.00 83.69 105 TRP A N 1
ATOM 814 C CA . TRP A 1 105 ? -0.889 11.899 17.322 1.00 83.69 105 TRP A CA 1
ATOM 815 C C . TRP A 1 105 ? -1.606 12.182 15.990 1.00 83.69 105 TRP A C 1
ATOM 817 O O . TRP A 1 105 ? -1.428 11.469 14.998 1.00 83.69 105 TRP A O 1
ATOM 827 N N . ALA A 1 106 ? -2.381 13.268 15.967 1.00 79.44 106 ALA A N 1
ATOM 828 C CA . ALA A 1 106 ? -3.209 13.687 14.833 1.00 79.44 106 ALA A CA 1
ATOM 829 C C . ALA A 1 106 ? -2.449 13.750 13.493 1.00 79.44 106 ALA A C 1
ATOM 831 O O . ALA A 1 106 ? -3.008 13.435 12.447 1.00 79.44 106 ALA A O 1
ATOM 832 N N . GLY A 1 107 ? -1.159 14.106 13.516 1.00 81.25 107 GLY A N 1
ATOM 833 C CA . GLY A 1 107 ? -0.325 14.141 12.313 1.00 81.25 107 GLY A CA 1
ATOM 834 C C . GLY A 1 107 ? -0.224 12.782 11.617 1.00 81.25 107 GLY A C 1
ATOM 835 O O . GLY A 1 107 ? -0.421 12.700 10.407 1.00 81.25 107 GLY A O 1
ATOM 836 N N . LEU A 1 108 ? 0.006 11.695 12.364 1.00 82.62 108 LEU A N 1
ATOM 837 C CA . LEU A 1 108 ? 0.057 10.352 11.771 1.00 82.62 108 LEU A CA 1
ATOM 838 C C . LEU A 1 108 ? -1.317 9.849 11.321 1.00 82.62 108 LEU A C 1
ATOM 840 O O . LEU A 1 108 ? -1.396 9.091 10.360 1.00 82.62 108 LEU A O 1
ATOM 844 N N . GLN A 1 109 ? -2.392 10.274 11.980 1.00 85.00 109 GLN A N 1
ATOM 845 C CA . GLN A 1 109 ? -3.759 9.961 11.561 1.00 85.00 109 GLN A CA 1
ATOM 846 C C . GLN A 1 109 ? -4.088 10.585 10.196 1.00 85.00 109 GLN A C 1
ATOM 848 O O . GLN A 1 109 ? -4.609 9.910 9.299 1.00 85.00 109 GLN A O 1
ATOM 853 N N . VAL A 1 110 ? -3.715 11.855 10.006 1.00 84.00 110 VAL A N 1
ATOM 854 C CA . VAL A 1 110 ? -3.819 12.543 8.711 1.00 84.00 110 VAL A CA 1
ATOM 855 C C . VAL A 1 110 ? -2.911 11.875 7.685 1.00 84.00 110 VAL A C 1
ATOM 857 O 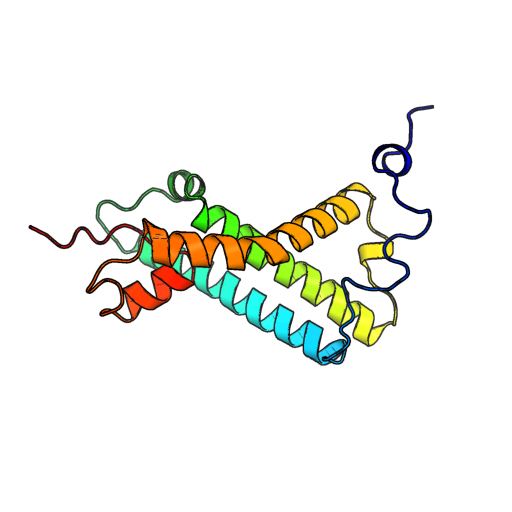O . VAL A 1 110 ? -3.379 11.534 6.603 1.00 84.00 110 VAL A O 1
ATOM 860 N N . ALA A 1 111 ? -1.650 11.606 8.030 1.00 85.19 111 ALA A N 1
ATOM 861 C CA . ALA A 1 111 ? -0.709 10.951 7.122 1.00 85.19 111 ALA A CA 1
ATOM 862 C C . ALA A 1 111 ? -1.215 9.576 6.654 1.00 85.19 111 ALA A C 1
ATOM 864 O O . ALA A 1 111 ? -1.149 9.271 5.466 1.00 85.19 111 ALA A O 1
ATOM 865 N N . HIS A 1 112 ? -1.789 8.770 7.552 1.00 84.94 112 HIS A N 1
ATOM 866 C CA . HIS A 1 112 ? -2.391 7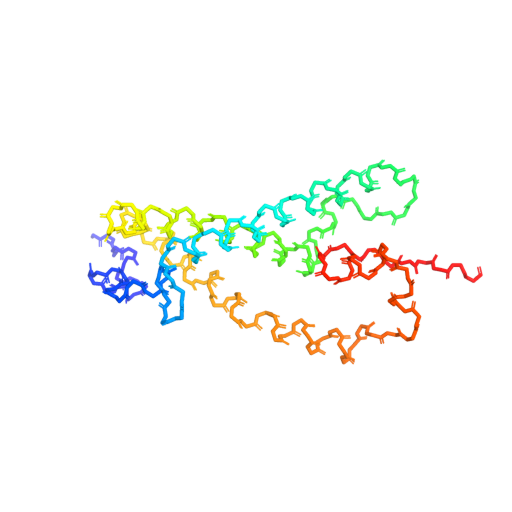.483 7.197 1.00 84.94 112 HIS A CA 1
ATOM 867 C C . HIS A 1 112 ? -3.604 7.650 6.272 1.00 84.94 112 HIS A C 1
ATOM 869 O O . HIS A 1 112 ? -3.771 6.884 5.324 1.00 84.94 112 HIS A O 1
ATOM 875 N N . SER A 1 113 ? -4.426 8.675 6.510 1.00 85.19 113 SER A N 1
ATOM 876 C CA . SER A 1 113 ? -5.584 8.988 5.664 1.00 85.19 113 SER A CA 1
ATOM 877 C C . SER A 1 113 ? -5.168 9.440 4.259 1.00 85.19 113 SER A C 1
ATOM 879 O O . SER A 1 113 ? -5.787 9.037 3.277 1.00 85.19 113 SER A O 1
ATOM 881 N N . VAL A 1 114 ? -4.098 10.234 4.156 1.00 85.19 114 VAL A N 1
ATOM 882 C CA . VAL A 1 114 ? -3.508 10.664 2.879 1.00 85.19 114 VAL A CA 1
ATOM 883 C C . VAL A 1 114 ? -2.874 9.481 2.142 1.00 85.19 114 VAL A C 1
ATOM 885 O O . VAL A 1 114 ? -3.085 9.323 0.947 1.00 85.19 114 VAL A O 1
ATOM 888 N N . LEU A 1 115 ? -2.148 8.600 2.836 1.00 84.44 115 LEU A N 1
ATOM 889 C CA . LEU A 1 115 ? -1.604 7.381 2.223 1.00 84.44 115 LEU A CA 1
ATOM 890 C C . LEU A 1 115 ? -2.706 6.434 1.730 1.00 84.44 115 LEU A C 1
ATOM 892 O O . LEU A 1 115 ? -2.553 5.773 0.707 1.00 84.44 115 LEU A O 1
ATOM 896 N N . TRP A 1 116 ? -3.831 6.362 2.438 1.00 85.69 116 TRP A N 1
ATOM 897 C CA . TRP A 1 116 ? -4.964 5.567 1.979 1.00 85.69 116 TRP A CA 1
ATOM 898 C C . TRP A 1 116 ? -5.561 6.118 0.677 1.00 85.69 116 TRP A C 1
ATOM 900 O O . TRP A 1 116 ? -5.866 5.340 -0.228 1.00 85.69 116 TRP A O 1
ATOM 910 N N . SER A 1 117 ? -5.700 7.442 0.545 1.00 84.81 117 SER A N 1
ATOM 911 C CA . SER A 1 117 ? -6.268 8.031 -0.674 1.00 84.81 117 SER A CA 1
ATOM 912 C C . SER A 1 117 ? -5.362 7.829 -1.888 1.00 84.81 117 SER A C 1
ATOM 914 O O . SER A 1 117 ? -5.863 7.527 -2.972 1.00 84.81 117 SER A O 1
ATOM 916 N N . THR A 1 118 ? -4.037 7.902 -1.720 1.00 81.12 118 THR A N 1
ATOM 917 C CA . THR A 1 118 ? -3.107 7.600 -2.818 1.00 81.12 118 THR A CA 1
ATOM 918 C C . THR A 1 118 ? -3.232 6.150 -3.267 1.00 81.12 118 THR A C 1
ATOM 920 O O . THR A 1 118 ? -3.234 5.889 -4.462 1.00 81.12 118 THR A O 1
ATOM 923 N N . ILE A 1 119 ? -3.442 5.205 -2.354 1.00 82.38 119 ILE A N 1
ATOM 924 C CA . ILE A 1 119 ? -3.606 3.784 -2.699 1.00 82.38 119 ILE A CA 1
ATOM 925 C C . ILE A 1 119 ? -4.923 3.491 -3.398 1.00 82.38 119 ILE A C 1
ATOM 927 O O . ILE A 1 119 ? -4.977 2.595 -4.235 1.00 82.38 119 ILE A O 1
ATOM 931 N N . ALA A 1 120 ? -5.973 4.252 -3.105 1.00 83.81 120 ALA A N 1
ATOM 932 C CA . ALA A 1 120 ? -7.229 4.133 -3.831 1.00 83.81 120 ALA A CA 1
ATOM 933 C C . ALA A 1 120 ? -7.123 4.679 -5.269 1.00 83.81 120 ALA A C 1
ATOM 935 O O . ALA A 1 120 ? -7.726 4.121 -6.183 1.00 83.81 120 ALA A O 1
ATOM 936 N N . VAL A 1 121 ? -6.357 5.756 -5.484 1.00 85.12 121 VAL A N 1
ATOM 937 C CA . VAL A 1 121 ? -6.325 6.479 -6.772 1.00 85.12 121 VAL A CA 1
ATOM 938 C C . VAL A 1 121 ? -5.171 6.040 -7.677 1.00 85.12 121 VAL A C 1
ATOM 940 O O . VAL A 1 121 ? -5.341 5.911 -8.890 1.00 85.12 121 VAL A O 1
ATOM 943 N N . PHE A 1 122 ? -3.985 5.803 -7.120 1.00 81.31 122 PHE A N 1
ATOM 944 C CA . PHE A 1 122 ? -2.769 5.567 -7.898 1.00 81.31 122 PHE A CA 1
ATOM 945 C C . PHE A 1 122 ? -2.818 4.299 -8.753 1.00 81.31 122 PHE A C 1
ATOM 947 O O . PHE A 1 122 ? -2.338 4.379 -9.879 1.00 81.31 122 PHE A O 1
ATOM 954 N N . PRO A 1 123 ? -3.416 3.165 -8.335 1.00 78.62 123 PRO A N 1
ATOM 955 C CA . PRO A 1 123 ? -3.539 2.000 -9.210 1.00 78.62 123 PRO A CA 1
ATOM 956 C C . PRO A 1 123 ? -4.297 2.305 -10.507 1.00 78.62 123 PRO A C 1
ATOM 958 O O . PRO A 1 123 ? -3.895 1.842 -11.574 1.00 78.62 123 PRO A O 1
ATOM 961 N N . LEU A 1 124 ? -5.345 3.135 -10.446 1.00 84.12 124 LEU A N 1
ATOM 962 C CA . LEU A 1 124 ? -6.090 3.562 -11.634 1.00 84.12 124 LEU A CA 1
ATOM 963 C C . LEU A 1 124 ? -5.216 4.441 -12.533 1.00 84.12 124 LEU A C 1
ATOM 965 O O . LEU A 1 124 ? -5.116 4.205 -13.735 1.00 84.12 124 LEU A O 1
ATOM 969 N N . LEU A 1 125 ? -4.532 5.416 -11.932 1.00 83.88 125 LEU A N 1
ATOM 970 C CA . LEU A 1 125 ? -3.652 6.339 -12.644 1.00 83.88 125 LEU A CA 1
ATOM 971 C C . LEU A 1 125 ? -2.472 5.610 -13.306 1.00 83.88 125 LEU A C 1
ATOM 973 O O . LEU A 1 125 ? -2.199 5.826 -14.483 1.00 83.88 125 LEU A O 1
ATOM 977 N N . VAL A 1 126 ? -1.806 4.707 -12.583 1.00 82.00 126 VAL A N 1
ATOM 978 C CA . VAL A 1 126 ? -0.693 3.898 -13.099 1.00 82.00 126 VAL A CA 1
ATOM 979 C C . VAL A 1 126 ? -1.163 2.990 -14.228 1.00 82.00 126 VAL A C 1
ATOM 981 O O . VAL A 1 126 ? -0.463 2.879 -15.228 1.00 82.00 126 VAL A O 1
ATOM 984 N N . THR A 1 127 ? -2.355 2.399 -14.121 1.00 84.25 127 THR A N 1
ATOM 985 C CA . THR A 1 127 ? -2.921 1.576 -15.200 1.00 84.25 127 THR A CA 1
ATOM 986 C C . THR A 1 127 ? -3.107 2.403 -16.472 1.00 84.25 127 THR A C 1
ATOM 988 O O . THR A 1 127 ? -2.642 2.001 -17.538 1.00 84.25 127 THR A O 1
ATOM 991 N N . VAL A 1 128 ? -3.718 3.587 -16.368 1.00 87.25 128 VAL A N 1
ATOM 992 C CA . VAL A 1 128 ? -3.917 4.482 -17.521 1.00 87.25 128 VAL A CA 1
ATOM 993 C C . VAL A 1 128 ? -2.583 4.927 -18.122 1.00 87.25 128 VAL A C 1
ATOM 995 O O . VAL A 1 128 ? -2.424 4.879 -19.338 1.00 87.25 128 VAL A O 1
ATOM 998 N N . ILE A 1 129 ? -1.602 5.315 -17.302 1.00 84.44 129 ILE A N 1
ATOM 999 C CA . ILE A 1 129 ? -0.279 5.740 -17.790 1.00 84.44 129 ILE A CA 1
ATOM 1000 C C . ILE A 1 129 ? 0.474 4.578 -18.438 1.00 84.44 129 ILE A C 1
ATOM 1002 O O . ILE A 1 129 ? 1.120 4.765 -19.472 1.00 84.44 129 ILE A O 1
ATOM 1006 N N . PHE A 1 130 ? 0.397 3.379 -17.859 1.00 81.44 130 PHE A N 1
ATOM 1007 C CA . PHE A 1 130 ? 1.057 2.210 -18.420 1.00 81.44 130 PHE A CA 1
ATOM 1008 C C . PHE A 1 130 ? 0.546 1.940 -19.834 1.00 81.44 130 PHE A C 1
ATOM 1010 O O . PHE A 1 130 ? 1.337 1.927 -20.771 1.00 81.44 130 PHE A O 1
ATOM 1017 N N . TRP A 1 131 ? -0.768 1.810 -20.005 1.00 84.25 131 TRP A N 1
ATOM 1018 C CA . TRP A 1 131 ? -1.356 1.484 -21.304 1.00 84.25 131 TRP A CA 1
ATOM 1019 C C . TRP A 1 131 ? -1.340 2.651 -22.292 1.00 84.25 131 TRP A C 1
ATOM 1021 O O . TRP A 1 131 ? -1.139 2.433 -23.482 1.00 84.25 131 TRP A O 1
ATOM 1031 N N . GLY A 1 132 ? -1.534 3.880 -21.813 1.00 85.88 132 GLY A N 1
ATOM 1032 C CA . GLY A 1 132 ? -1.622 5.065 -22.665 1.00 85.88 132 GLY A CA 1
ATOM 1033 C C . GLY A 1 132 ? -0.273 5.648 -23.085 1.00 85.88 132 GLY A C 1
ATOM 1034 O O . GLY A 1 132 ? -0.203 6.300 -24.122 1.00 85.88 132 GLY A O 1
ATOM 1035 N N . VAL A 1 133 ? 0.788 5.445 -22.295 1.00 83.50 133 VAL A N 1
ATOM 1036 C CA . VAL A 1 133 ? 2.084 6.120 -22.506 1.00 83.50 133 VAL A CA 1
ATOM 1037 C C . VAL A 1 133 ? 3.263 5.149 -22.532 1.00 83.50 133 VAL A C 1
ATOM 1039 O O . VAL A 1 133 ? 4.156 5.293 -23.366 1.00 83.50 133 VAL A O 1
ATOM 1042 N N . GLN A 1 134 ? 3.307 4.170 -21.625 1.00 79.44 134 GLN A N 1
ATOM 1043 C CA . GLN A 1 134 ? 4.511 3.349 -21.430 1.00 79.44 134 GLN A CA 1
ATOM 1044 C C . GLN A 1 134 ? 4.519 2.055 -22.253 1.00 79.44 134 GLN A C 1
ATOM 1046 O O . GLN A 1 134 ? 5.599 1.533 -22.552 1.00 79.44 134 GLN A O 1
ATOM 1051 N N . TYR A 1 135 ? 3.354 1.509 -22.596 1.00 83.31 135 TYR A N 1
ATOM 1052 C CA . TYR A 1 135 ? 3.248 0.223 -23.269 1.00 83.31 135 TYR A CA 1
ATOM 1053 C C . TYR A 1 135 ? 3.857 0.287 -24.673 1.00 83.31 135 TYR A C 1
ATOM 1055 O O . TYR A 1 135 ? 3.568 1.180 -25.468 1.00 83.31 135 TYR A O 1
ATOM 1063 N N . LYS A 1 136 ? 4.710 -0.694 -24.975 1.00 82.75 136 LYS A N 1
ATOM 1064 C CA . LYS A 1 136 ? 5.291 -0.918 -26.299 1.00 82.75 136 LYS A CA 1
ATOM 1065 C C . LYS A 1 136 ? 5.271 -2.419 -26.603 1.00 82.75 136 LYS A C 1
ATOM 1067 O O . LYS A 1 136 ? 5.466 -3.207 -25.670 1.00 82.75 136 LYS A O 1
ATOM 1072 N N . PRO A 1 137 ? 5.073 -2.831 -27.868 1.00 81.00 137 PRO A N 1
ATOM 1073 C CA . PRO A 1 137 ? 5.212 -4.233 -28.258 1.00 81.00 137 PRO A CA 1
ATOM 1074 C C . PRO A 1 137 ? 6.573 -4.798 -27.820 1.00 81.00 137 PRO A C 1
ATOM 1076 O O . PRO A 1 137 ? 7.583 -4.102 -27.902 1.00 81.00 137 PRO A O 1
ATOM 1079 N N . GLY A 1 138 ? 6.593 -6.031 -27.309 1.00 79.50 138 GLY A N 1
ATOM 1080 C CA . GLY A 1 138 ? 7.802 -6.709 -26.818 1.00 79.50 138 GLY A CA 1
ATOM 1081 C C . GLY A 1 138 ? 8.235 -6.360 -25.385 1.00 79.50 138 GLY A C 1
ATOM 1082 O O . GLY A 1 138 ? 9.120 -7.000 -24.818 1.00 79.50 138 GLY A O 1
ATOM 1083 N N . ARG A 1 139 ? 7.597 -5.370 -24.743 1.00 75.75 139 ARG A N 1
ATOM 1084 C CA . ARG A 1 139 ? 7.958 -4.911 -23.388 1.00 75.75 139 ARG A CA 1
ATOM 1085 C C . ARG A 1 139 ? 7.724 -5.962 -22.291 1.00 75.75 139 ARG A C 1
ATOM 1087 O O . ARG A 1 139 ? 8.415 -5.956 -21.278 1.00 75.75 139 ARG A O 1
ATOM 1094 N N . LEU A 1 140 ? 6.781 -6.879 -22.507 1.00 81.19 140 LEU A N 1
ATOM 1095 C CA . LEU A 1 140 ? 6.388 -7.916 -21.544 1.00 81.19 140 LEU A CA 1
ATOM 1096 C C . LEU A 1 140 ? 6.968 -9.306 -21.863 1.00 81.19 140 LEU A C 1
ATOM 1098 O O . LEU A 1 140 ? 6.614 -10.276 -21.196 1.00 81.19 140 LEU A O 1
ATOM 1102 N N . ASP A 1 141 ? 7.867 -9.416 -22.844 1.00 85.38 141 ASP A N 1
ATOM 1103 C CA . ASP A 1 141 ? 8.355 -10.716 -23.333 1.00 85.38 141 ASP A CA 1
ATOM 1104 C C . ASP A 1 141 ? 9.337 -11.379 -22.359 1.00 85.38 141 ASP A C 1
ATOM 1106 O O . ASP A 1 141 ? 9.439 -12.605 -22.280 1.00 85.38 141 ASP A O 1
ATOM 1110 N N . SER A 1 142 ? 10.055 -10.573 -21.572 1.00 84.25 142 SER A N 1
ATOM 1111 C CA . SER A 1 142 ? 10.949 -11.081 -20.533 1.00 84.25 142 SER A CA 1
ATOM 1112 C C . SER A 1 142 ? 10.238 -11.139 -19.181 1.00 84.25 142 SER A C 1
ATOM 1114 O O . SER A 1 142 ? 9.626 -10.169 -18.740 1.00 84.25 142 SER A O 1
ATOM 1116 N N . ARG A 1 143 ? 10.376 -12.265 -18.466 1.00 82.31 143 ARG A N 1
ATOM 1117 C CA . ARG A 1 143 ? 9.804 -12.428 -17.114 1.00 82.31 143 ARG A CA 1
ATOM 1118 C C . ARG A 1 143 ? 10.315 -11.368 -16.143 1.00 82.31 143 ARG A C 1
ATOM 1120 O O . ARG A 1 143 ? 9.542 -10.851 -15.343 1.00 82.31 143 ARG A O 1
ATOM 1127 N N . LEU A 1 144 ? 11.609 -11.046 -16.228 1.00 79.25 144 LEU A N 1
ATOM 1128 C CA . LEU A 1 144 ? 12.204 -10.008 -15.399 1.00 79.25 144 LEU A CA 1
ATOM 1129 C C . LEU A 1 144 ? 11.627 -8.641 -15.761 1.00 79.25 144 LEU A C 1
ATOM 1131 O O . LEU A 1 144 ? 11.219 -7.945 -14.845 1.00 79.25 144 LEU A O 1
ATOM 1135 N N . GLY A 1 145 ? 11.525 -8.281 -17.045 1.00 76.25 145 GLY A N 1
ATOM 1136 C CA . GLY A 1 145 ? 10.950 -7.004 -17.484 1.00 76.25 145 GLY A CA 1
ATOM 1137 C C . GLY A 1 145 ? 9.476 -6.849 -17.111 1.00 76.25 145 GLY A C 1
ATOM 1138 O O . GLY A 1 145 ? 9.093 -5.818 -16.571 1.00 76.25 145 GLY A O 1
ATOM 1139 N N . ALA A 1 146 ? 8.675 -7.903 -17.281 1.00 81.19 146 ALA A N 1
ATOM 1140 C CA . ALA A 1 146 ? 7.269 -7.903 -16.888 1.00 81.19 146 ALA A CA 1
ATOM 1141 C C . ALA A 1 146 ? 7.090 -7.752 -15.366 1.00 81.19 146 ALA A C 1
ATOM 1143 O O . ALA A 1 146 ? 6.298 -6.926 -14.919 1.00 81.19 146 ALA A O 1
ATOM 1144 N N . TRP A 1 147 ? 7.850 -8.501 -14.555 1.00 84.31 147 TRP A N 1
ATOM 1145 C CA . TRP A 1 147 ? 7.840 -8.346 -13.091 1.00 84.31 147 TRP A CA 1
ATOM 1146 C C . TRP A 1 147 ? 8.278 -6.940 -12.668 1.00 84.31 147 TRP A C 1
ATOM 1148 O O . TRP A 1 147 ? 7.667 -6.311 -11.812 1.00 84.31 147 TRP A O 1
ATOM 1158 N N . SER A 1 148 ? 9.323 -6.444 -13.313 1.00 77.69 148 SER A N 1
ATOM 1159 C CA . SER A 1 148 ? 9.924 -5.141 -13.071 1.00 77.69 148 SER A CA 1
ATOM 1160 C C . SER A 1 148 ? 8.908 -4.014 -13.316 1.00 77.69 148 SER A C 1
ATOM 1162 O O . SER A 1 148 ? 8.664 -3.195 -12.422 1.00 77.69 148 SER A O 1
ATOM 1164 N N . ASP A 1 149 ? 8.229 -4.033 -14.465 1.00 79.50 149 ASP A N 1
ATOM 1165 C CA . ASP A 1 149 ? 7.215 -3.038 -14.824 1.00 79.50 149 ASP A CA 1
ATOM 1166 C C . ASP A 1 149 ? 5.994 -3.058 -13.882 1.00 79.50 149 ASP A C 1
ATOM 1168 O O . ASP A 1 149 ? 5.408 -2.004 -13.626 1.00 79.50 149 ASP A O 1
ATOM 1172 N N . VAL A 1 150 ? 5.638 -4.220 -13.318 1.00 78.88 150 VAL A N 1
ATOM 1173 C CA . VAL A 1 150 ? 4.563 -4.342 -12.315 1.00 78.88 150 VAL A CA 1
ATOM 1174 C C . VAL A 1 150 ? 5.003 -3.828 -10.941 1.00 78.88 150 VAL A C 1
ATOM 1176 O O . VAL A 1 150 ? 4.222 -3.171 -10.251 1.00 78.88 150 VAL A O 1
ATOM 1179 N N . SER A 1 151 ? 6.242 -4.109 -10.537 1.00 74.06 151 SER A N 1
ATOM 1180 C CA . SER A 1 151 ? 6.680 -3.994 -9.138 1.00 74.06 151 SER A CA 1
ATOM 1181 C C . SER A 1 151 ? 7.615 -2.813 -8.857 1.00 74.06 151 SER A C 1
ATOM 1183 O O . SER A 1 151 ? 8.185 -2.719 -7.778 1.00 74.06 151 SER A O 1
ATOM 1185 N N . ALA A 1 152 ? 7.748 -1.878 -9.801 1.00 64.81 152 ALA A N 1
ATOM 1186 C CA . ALA A 1 152 ? 8.536 -0.641 -9.696 1.00 64.81 152 ALA A CA 1
ATOM 1187 C C . ALA A 1 152 ? 10.056 -0.756 -9.899 1.00 64.81 152 ALA A C 1
ATOM 1189 O O . ALA A 1 152 ? 10.818 0.138 -9.514 1.00 64.81 152 ALA A O 1
ATOM 1190 N N . PHE A 1 153 ? 10.505 -1.784 -10.608 1.00 54.69 153 PHE A N 1
ATOM 1191 C CA . PHE A 1 153 ? 11.816 -1.757 -11.240 1.00 54.69 153 PHE A CA 1
ATOM 1192 C C . PHE A 1 153 ? 11.594 -1.434 -12.715 1.00 54.69 153 PHE A C 1
ATOM 1194 O O . PHE A 1 153 ? 11.040 -2.222 -13.440 1.00 54.69 153 PHE A O 1
ATOM 1201 N N . SER A 1 154 ? 11.963 -0.269 -13.224 1.00 50.34 154 SER A N 1
ATOM 1202 C CA . SER A 1 154 ? 12.057 -0.140 -14.685 1.00 50.34 154 SER A CA 1
ATOM 1203 C C . SER A 1 154 ? 13.192 0.806 -15.007 1.00 50.34 154 SER A C 1
ATOM 1205 O O . SER A 1 154 ? 12.976 1.996 -15.232 1.00 50.34 154 SER A O 1
ATOM 1207 N N . PRO A 1 155 ? 14.444 0.333 -14.938 1.00 50.03 155 PRO A N 1
ATOM 1208 C CA . PRO A 1 155 ? 15.445 0.945 -15.769 1.00 50.03 155 PRO A CA 1
ATOM 1209 C C . PRO A 1 155 ? 15.126 0.583 -17.219 1.00 50.03 155 PRO A C 1
ATOM 1211 O O . PRO A 1 155 ? 14.813 -0.578 -17.497 1.00 50.03 155 PRO A O 1
ATOM 1214 N N . PRO A 1 156 ? 15.166 1.556 -18.142 1.00 42.22 156 PRO A N 1
ATOM 1215 C CA . PRO A 1 156 ? 14.985 1.256 -19.546 1.00 42.22 156 PRO A CA 1
ATOM 1216 C C . PRO A 1 156 ? 16.015 0.194 -19.919 1.00 42.22 156 PRO A C 1
ATOM 1218 O O . PRO A 1 156 ? 17.221 0.415 -19.794 1.00 42.22 156 PRO A O 1
ATOM 1221 N N . THR A 1 157 ? 15.546 -0.967 -20.364 1.00 46.59 157 THR A N 1
ATOM 1222 C CA . THR A 1 157 ? 16.368 -1.825 -21.196 1.00 46.59 157 THR A CA 1
ATOM 1223 C C . THR A 1 157 ? 16.693 -0.995 -22.430 1.00 46.59 157 THR A C 1
ATOM 1225 O O . THR A 1 157 ? 15.882 -0.842 -23.341 1.00 46.59 157 THR A O 1
ATOM 1228 N N . GLN A 1 158 ? 17.886 -0.403 -22.439 1.00 40.47 158 GLN A N 1
ATOM 1229 C CA . GLN A 1 158 ? 18.613 -0.148 -23.672 1.00 40.47 158 GLN A CA 1
ATOM 1230 C C . GLN A 1 158 ? 18.836 -1.531 -24.294 1.00 40.47 158 GLN A C 1
ATOM 1232 O O . GLN A 1 158 ? 19.869 -2.162 -24.091 1.00 40.47 158 GLN A O 1
ATOM 1237 N N . LEU A 1 159 ? 17.804 -2.058 -24.959 1.00 39.19 159 LEU A N 1
ATOM 1238 C CA . LEU A 1 159 ? 18.000 -3.054 -25.994 1.00 39.19 159 LEU A CA 1
ATOM 1239 C C . LEU A 1 159 ? 18.767 -2.306 -27.077 1.00 39.19 159 LEU A C 1
ATOM 1241 O O . LEU A 1 159 ? 18.216 -1.443 -27.756 1.00 39.19 159 LEU A O 1
ATOM 1245 N N . SER A 1 160 ? 20.070 -2.568 -27.078 1.00 33.56 160 SER A N 1
ATOM 1246 C CA . SER A 1 160 ? 21.025 -2.324 -28.149 1.00 33.56 160 SER A CA 1
ATOM 1247 C C . SER A 1 160 ? 20.355 -2.139 -29.511 1.00 33.56 160 SER A C 1
ATOM 1249 O O . SER A 1 160 ? 19.700 -3.060 -30.008 1.00 33.56 160 SER A O 1
ATOM 1251 N N . GLY A 1 161 ? 20.560 -0.956 -30.093 1.00 34.22 161 GLY A N 1
ATOM 1252 C CA . GLY A 1 161 ? 20.832 -0.883 -31.527 1.00 34.22 161 GLY A CA 1
ATOM 1253 C C . GLY A 1 161 ? 22.186 -1.506 -31.840 1.00 34.22 161 GLY A C 1
ATOM 1254 O O . GLY A 1 161 ? 23.006 -1.629 -30.898 1.00 34.22 161 GLY A O 1
#

Foldseek 3Di:
DDDAVCVVVVADPFQPPPPVLQDDPVDDLLRLLVVLVVLLVVLVVLVVVLVVVVVPDPDDDDDPVRLCVDPLSVLSVLSSVLSVLSSVQSVCCNVPVHGCLRVDGPVVSVVSVVSVVCVVPVVVVLV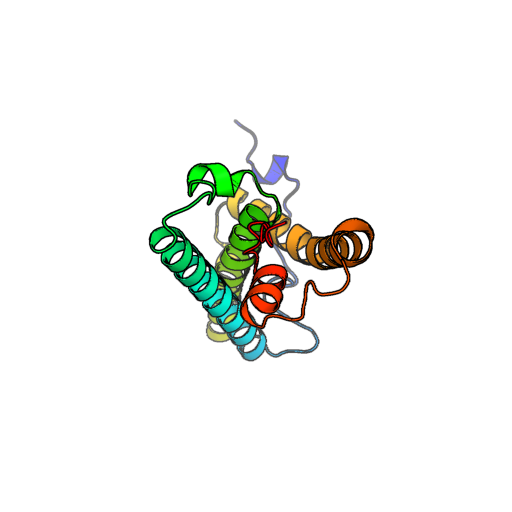CCCVVPVDDPPQCVDPCSVCCSVNPNDDDPPPDD

Radius of gyration: 19.19 Å; chains: 1; bounding box: 46×42×55 Å

Secondary structure (DSSP, 8-state):
-PPPHHHHTT--SSS-TT-TTT--SSS-HHHHHHHHHHHHHHHHHHHHHHHHHHHH--SSPPPHHHHTTSHHHHHHHHHHHHHHHHHHHHHHHHHHSS-GGGGS-HHHHHHHHHHHHHHHHHHHHHHHHIIIII--TTTTSSHHHHHHHHHT---------

Organism: Botryosphaeria parva (strain UCR-NP2) (NCBI:txid1287680)